Protein AF-A0A966VBT2-F1 (afdb_monomer)

pLDDT: mean 84.08, std 16.87, range [42.38, 97.81]

Nearest PDB structures (foldseek):
  4leh-assembly1_C  TM=5.176E-01  e=6.031E-04  [Clostridium] scindens ATCC 35704
  5u9o-assembly1_H  TM=5.242E-01  e=1.968E-03  Arabidopsis thaliana
  3wz3-assembly1_A  TM=5.311E-01  e=1.385E-02  Plasmid R64
  4gb5-assembly1_A  TM=5.010E-01  e=9.192E-02  Kribbella flavida DSM 17836
  4ytx-assembly4_L  TM=3.503E-01  e=4.047E+00  Saccharomyces cerevisiae S288C

Solvent-accessible surface area (backbone atoms only — not comparable to full-atom values): 9338 Å² total; per-residue (Å²): 121,54,66,66,52,40,53,52,51,41,50,55,47,50,75,62,38,84,53,63,76,56,49,57,64,50,42,75,36,29,31,70,64,44,23,51,52,63,72,67,47,52,64,67,57,44,32,59,71,32,45,44,45,40,70,47,80,74,47,77,46,80,76,44,78,46,76,79,46,102,47,31,33,37,41,29,31,38,40,33,30,29,48,25,41,29,84,90,55,68,40,56,80,81,70,18,36,42,35,40,34,42,36,29,33,37,29,33,53,56,99,90,43,54,26,38,33,42,80,79,45,77,48,78,49,79,45,69,61,76,54,87,88,67,70,75,77,76,74,85,82,80,84,77,76,81,88,85,75,82,88,76,85,86,89,86,84,89,133

Sequence (159 aa):
MTPEQVVESYLNVAFNMKDAGEREKLTALTTGKLRQAIDSAQEDVIKAAYIDRRYAIKSYSVIERRDRTPRETEITFRLVYNDLGSATVPVATDAAATVTTDNTVNVIREQGSWYIRDVVGSKTAIDFPLSAEGRIEAKPGVISEPDLDRVQDEGAQGQ

Secondary structure (DSSP, 8-state):
--HHHHHHHHHHHHHS--SGGGHHHHHTTB-HHHHHHHHHS-HHHHHHHHTSEEEEEEEEEEEEEEEEETTEEEEEEEEEEEEEEESSSB--TTTSEEEEEEEEEEEEEETTEEEEEEEEEEEEEEE----GGG-----S-------------------

Mean predicted aligned error: 11.23 Å

Radius of gyration: 26.6 Å; Cα contacts (8 Å, |Δi|>4): 260; chains: 1; bounding box: 46×45×101 Å

Foldseek 3Di:
DDQVVLVVQLVVLQQPPAALVSLVSNLVQADAPVNVCSVPDDRVRSCVRRPFWHKAWPDKDWPDWDDPDPFKIKTWMKTWIFGLDGPVRGRDRLQTKIKIKTWIWMWGADPNDIHTYDTDDMDMDIGGPDDPVNPPPPDPDDPPDPPPDDPDDDDDDDD

Structure (mmCIF, N/CA/C/O backbone):
data_AF-A0A966VBT2-F1
#
_entry.id   AF-A0A966VBT2-F1
#
loop_
_atom_site.group_PDB
_atom_site.id
_atom_site.type_symbol
_atom_site.label_atom_id
_atom_site.label_alt_id
_atom_site.label_comp_id
_atom_site.label_asym_id
_atom_site.label_entity_id
_atom_site.label_seq_id
_atom_site.pdbx_PDB_ins_code
_atom_site.Cartn_x
_atom_site.Cartn_y
_atom_site.Cartn_z
_atom_site.occupancy
_atom_site.B_iso_or_equiv
_atom_site.auth_seq_id
_atom_site.auth_comp_id
_atom_site.auth_asym_id
_atom_site.auth_atom_id
_atom_site.pdbx_PDB_model_num
ATOM 1 N N . MET A 1 1 ? 2.188 2.239 17.046 1.00 89.44 1 MET A N 1
ATOM 2 C CA . MET A 1 1 ? 2.084 2.852 15.708 1.00 89.44 1 MET A CA 1
ATOM 3 C C . MET A 1 1 ? 0.828 3.699 15.652 1.00 89.44 1 MET A C 1
ATOM 5 O O . MET A 1 1 ? -0.166 3.304 16.255 1.00 89.44 1 MET A O 1
ATOM 9 N N . THR A 1 2 ? 0.880 4.856 15.000 1.00 94.69 2 THR A N 1
ATOM 10 C CA . THR A 1 2 ? -0.313 5.628 14.620 1.00 94.69 2 THR A CA 1
ATOM 11 C C . THR A 1 2 ? -0.973 5.000 13.385 1.00 94.69 2 THR A C 1
ATOM 13 O O . THR A 1 2 ? -0.344 4.163 12.730 1.00 94.69 2 THR A O 1
ATOM 16 N N . PRO A 1 3 ? -2.217 5.380 13.043 1.00 94.62 3 PRO A N 1
ATOM 17 C CA . PRO A 1 3 ? -2.858 4.933 11.810 1.00 94.62 3 PRO A CA 1
ATOM 18 C C . PRO A 1 3 ? -1.994 5.161 10.555 1.00 94.62 3 PRO A C 1
ATOM 20 O O . PRO A 1 3 ? -1.842 4.262 9.733 1.00 94.62 3 PRO A O 1
ATOM 23 N N . GLU A 1 4 ? -1.359 6.328 10.442 1.00 95.00 4 GLU A N 1
ATOM 24 C CA . GLU A 1 4 ? -0.497 6.709 9.316 1.00 95.00 4 GLU A CA 1
ATOM 25 C C . GLU A 1 4 ? 0.764 5.846 9.249 1.00 95.00 4 GLU A C 1
ATOM 27 O O . GLU A 1 4 ? 1.144 5.396 8.171 1.00 95.00 4 GLU A O 1
ATOM 32 N N . GLN A 1 5 ? 1.379 5.563 10.402 1.00 95.31 5 GLN A N 1
ATOM 33 C CA . GLN A 1 5 ? 2.566 4.709 10.485 1.00 95.31 5 GLN A CA 1
ATOM 34 C C . GLN A 1 5 ? 2.275 3.268 10.054 1.00 95.31 5 GLN A C 1
ATOM 36 O O . GLN A 1 5 ? 3.156 2.609 9.506 1.00 95.31 5 GLN A O 1
ATOM 41 N N . VAL A 1 6 ? 1.059 2.765 10.292 1.00 96.19 6 VAL A N 1
ATOM 42 C CA . VAL A 1 6 ? 0.648 1.435 9.812 1.00 96.19 6 VAL A CA 1
ATOM 43 C C . VAL A 1 6 ? 0.538 1.422 8.290 1.00 96.19 6 VAL A C 1
ATOM 45 O O . VAL A 1 6 ? 1.031 0.489 7.661 1.00 96.19 6 VAL A O 1
ATOM 48 N N . VAL A 1 7 ? -0.046 2.467 7.696 1.00 95.44 7 VAL A N 1
ATOM 49 C CA . VAL A 1 7 ? -0.129 2.607 6.233 1.00 95.44 7 VAL A CA 1
ATOM 50 C C . VAL A 1 7 ? 1.259 2.714 5.615 1.00 95.44 7 VAL A C 1
ATOM 52 O O . VAL A 1 7 ? 1.575 1.969 4.694 1.00 95.44 7 VAL A O 1
ATOM 55 N N . GLU A 1 8 ? 2.118 3.574 6.156 1.00 94.62 8 GLU A N 1
ATOM 56 C CA . GLU A 1 8 ? 3.495 3.728 5.684 1.00 94.62 8 GLU A CA 1
ATOM 57 C C . GLU A 1 8 ? 4.286 2.418 5.798 1.00 94.62 8 GLU A C 1
ATOM 59 O O . GLU A 1 8 ? 4.945 2.007 4.844 1.00 94.62 8 GLU A O 1
ATOM 64 N N . SER A 1 9 ? 4.159 1.707 6.924 1.00 95.44 9 SER A N 1
ATOM 65 C CA . SER A 1 9 ? 4.803 0.402 7.119 1.00 95.44 9 SER A CA 1
ATOM 66 C C . SER A 1 9 ? 4.302 -0.632 6.112 1.00 95.44 9 SER A C 1
ATOM 68 O O . SER A 1 9 ? 5.102 -1.391 5.568 1.00 95.44 9 SER A O 1
ATOM 70 N N . TYR A 1 10 ? 2.995 -0.647 5.831 1.00 95.31 10 TYR A N 1
ATOM 71 C CA . TYR A 1 10 ? 2.401 -1.555 4.852 1.00 95.31 10 TYR A CA 1
ATOM 72 C C . TYR A 1 10 ? 2.939 -1.280 3.449 1.00 95.31 10 TYR A C 1
ATOM 74 O O . TYR A 1 10 ? 3.363 -2.211 2.771 1.00 95.31 10 TYR A O 1
ATOM 82 N N . LEU A 1 11 ? 2.982 -0.009 3.034 1.00 93.50 11 LEU A N 1
ATOM 83 C CA . LEU A 1 11 ? 3.534 0.382 1.736 1.00 93.5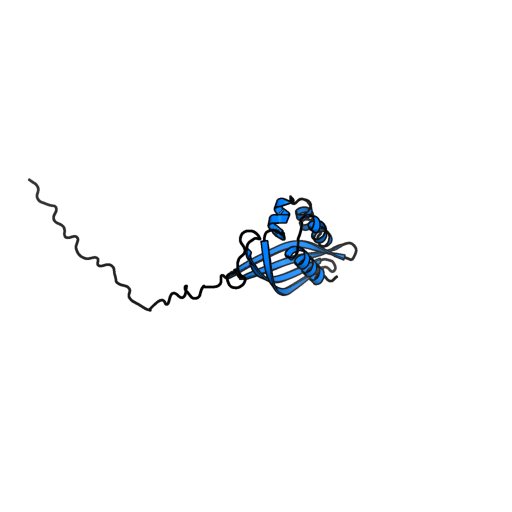0 11 LEU A CA 1
ATOM 84 C C . LEU A 1 11 ? 5.019 0.021 1.650 1.00 93.50 11 LEU A C 1
ATOM 86 O O . LEU A 1 11 ? 5.453 -0.553 0.657 1.00 93.50 11 LEU A O 1
ATOM 90 N N . ASN A 1 12 ? 5.791 0.283 2.705 1.00 92.56 12 ASN A N 1
ATOM 91 C CA . ASN A 1 12 ? 7.206 -0.059 2.727 1.00 92.56 12 ASN A CA 1
ATOM 92 C C . ASN A 1 12 ? 7.444 -1.565 2.554 1.00 92.56 12 ASN A C 1
ATOM 94 O O . ASN A 1 12 ? 8.362 -1.950 1.838 1.00 92.56 12 ASN A O 1
ATOM 98 N N . VAL A 1 13 ? 6.617 -2.420 3.163 1.00 93.62 13 VAL A N 1
ATOM 99 C CA . VAL A 1 13 ? 6.674 -3.863 2.896 1.00 93.62 13 VAL A CA 1
ATOM 100 C C . VAL A 1 13 ? 6.270 -4.137 1.450 1.00 93.62 13 VAL A C 1
ATOM 102 O O . VAL A 1 13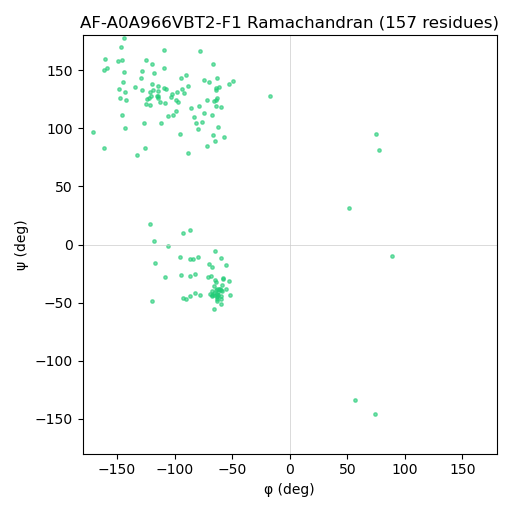 ? 7.066 -4.704 0.714 1.00 93.62 13 VAL A O 1
ATOM 105 N N . ALA A 1 14 ? 5.085 -3.689 1.028 1.00 92.12 14 ALA A N 1
ATOM 106 C CA . ALA A 1 14 ? 4.503 -3.984 -0.281 1.00 92.12 14 ALA A CA 1
ATOM 107 C C . ALA A 1 14 ? 5.415 -3.612 -1.463 1.00 92.12 14 ALA A C 1
ATOM 109 O O . ALA A 1 14 ? 5.473 -4.353 -2.437 1.00 92.12 14 ALA A O 1
ATOM 110 N N . PHE A 1 15 ? 6.145 -2.497 -1.377 1.00 90.06 15 PHE A N 1
ATOM 111 C CA . PHE A 1 15 ? 7.050 -2.043 -2.441 1.00 90.06 15 PHE A CA 1
ATOM 112 C C . PHE A 1 15 ? 8.436 -2.687 -2.416 1.00 90.06 15 PHE A C 1
ATOM 114 O O . PHE A 1 15 ? 9.188 -2.532 -3.376 1.00 90.06 15 PHE A O 1
ATOM 121 N N . ASN A 1 16 ? 8.793 -3.375 -1.333 1.00 90.06 16 ASN A N 1
ATOM 122 C CA . ASN A 1 16 ? 10.119 -3.963 -1.156 1.00 90.06 16 ASN A CA 1
ATOM 123 C C . ASN A 1 16 ? 10.064 -5.481 -0.943 1.00 90.06 16 ASN A C 1
ATOM 125 O O . ASN A 1 16 ? 11.046 -6.052 -0.460 1.00 90.06 16 ASN A O 1
ATOM 129 N N . MET A 1 17 ? 8.943 -6.127 -1.290 1.00 92.69 17 MET A N 1
ATOM 130 C CA . MET A 1 17 ? 8.817 -7.578 -1.186 1.00 92.69 17 MET A CA 1
ATOM 131 C C . MET A 1 17 ? 9.797 -8.281 -2.127 1.00 92.69 17 MET A C 1
ATOM 133 O O . MET A 1 17 ? 9.914 -7.937 -3.303 1.00 92.69 17 MET A O 1
ATOM 137 N N . LYS A 1 18 ? 10.498 -9.287 -1.606 1.00 90.19 18 LYS A N 1
ATOM 138 C CA . LYS A 1 18 ? 11.486 -10.084 -2.355 1.00 90.19 18 LYS A CA 1
ATOM 139 C C . LYS A 1 18 ? 11.005 -11.492 -2.660 1.00 90.19 18 LYS A C 1
ATOM 141 O O . LYS A 1 18 ? 11.429 -12.086 -3.649 1.00 90.19 18 LYS A O 1
ATOM 146 N N . ASP A 1 19 ? 10.139 -12.023 -1.809 1.00 91.94 19 ASP A N 1
ATOM 147 C CA . ASP A 1 19 ? 9.579 -13.359 -1.930 1.00 91.94 19 ASP A CA 1
ATOM 148 C C . ASP A 1 19 ? 8.134 -13.386 -1.421 1.00 91.94 19 ASP A C 1
ATOM 150 O O . ASP A 1 19 ? 7.690 -12.514 -0.670 1.00 91.94 19 ASP A O 1
ATOM 154 N N . ALA A 1 20 ? 7.372 -14.386 -1.863 1.00 91.19 20 ALA A N 1
ATOM 155 C CA . ALA A 1 20 ? 5.962 -14.498 -1.510 1.00 91.19 20 ALA A CA 1
ATOM 156 C C . ALA A 1 20 ? 5.739 -14.869 -0.030 1.00 91.19 20 ALA 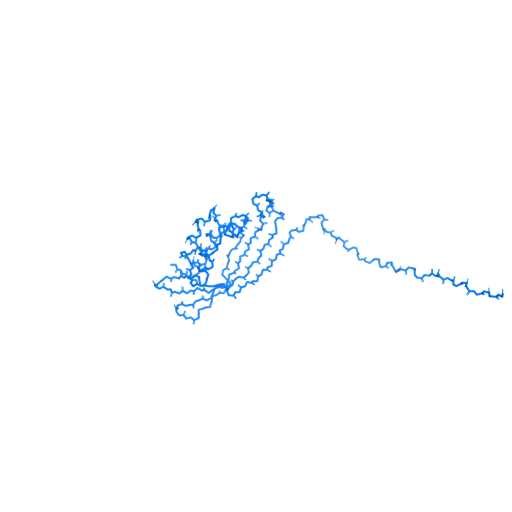A C 1
ATOM 158 O O . ALA A 1 20 ? 4.641 -14.664 0.485 1.00 91.19 20 ALA A O 1
ATOM 159 N N . GLY A 1 21 ? 6.763 -15.372 0.670 1.00 91.50 21 GLY A N 1
ATOM 160 C CA . GLY A 1 21 ? 6.719 -15.639 2.109 1.00 91.50 21 GLY A CA 1
ATOM 161 C C . GLY A 1 21 ? 6.637 -14.356 2.936 1.00 91.50 21 GLY A C 1
ATOM 162 O O . GLY A 1 21 ? 6.001 -14.335 3.989 1.00 91.50 21 GLY A O 1
ATOM 163 N N . GLU A 1 22 ? 7.149 -13.236 2.419 1.00 93.56 22 GLU A N 1
ATOM 164 C CA . GLU A 1 22 ? 7.001 -11.922 3.054 1.00 93.56 22 GLU A CA 1
ATOM 165 C C . GLU A 1 22 ? 5.546 -11.425 3.117 1.00 93.56 22 GLU A C 1
ATOM 167 O O . GLU A 1 22 ? 5.281 -10.434 3.801 1.00 93.56 22 GLU A O 1
ATOM 172 N N . ARG A 1 23 ? 4.581 -12.137 2.509 1.00 94.00 23 ARG A N 1
ATOM 173 C CA . ARG A 1 23 ? 3.141 -11.873 2.682 1.00 94.00 23 ARG A CA 1
ATOM 174 C C . ARG A 1 23 ? 2.728 -11.838 4.152 1.00 94.00 23 ARG A C 1
ATOM 176 O O . ARG A 1 23 ? 1.850 -11.062 4.519 1.00 94.00 23 ARG A O 1
ATOM 183 N N . GLU A 1 24 ? 3.395 -12.607 5.016 1.00 94.31 24 GLU A N 1
ATOM 184 C CA . GLU A 1 24 ? 3.121 -12.597 6.456 1.00 94.31 24 GLU A CA 1
ATOM 185 C C . GLU A 1 24 ? 3.317 -11.199 7.061 1.00 94.31 24 GLU A C 1
ATOM 187 O O . GLU A 1 24 ? 2.527 -10.767 7.903 1.00 94.31 24 GLU A O 1
ATOM 192 N N . LYS A 1 25 ? 4.292 -10.429 6.560 1.00 95.62 25 LYS A N 1
ATOM 193 C CA . LYS A 1 25 ? 4.540 -9.045 6.990 1.00 95.62 25 LYS A CA 1
ATOM 194 C C . LYS A 1 25 ? 3.381 -8.117 6.613 1.00 95.62 25 LYS A C 1
ATOM 196 O O . LYS A 1 25 ? 3.037 -7.235 7.395 1.00 95.62 25 LYS A O 1
ATOM 201 N N . LEU A 1 26 ? 2.744 -8.334 5.457 1.00 94.62 26 LEU A N 1
ATOM 202 C CA . LEU A 1 26 ? 1.529 -7.609 5.063 1.00 94.62 26 LEU A CA 1
ATOM 203 C C . LEU A 1 26 ? 0.336 -8.010 5.942 1.00 94.62 26 LEU A C 1
ATOM 205 O O . LEU A 1 26 ? -0.420 -7.153 6.402 1.00 94.62 26 LEU A O 1
ATOM 209 N N . THR A 1 27 ? 0.180 -9.305 6.228 1.00 95.31 27 THR A N 1
ATOM 210 C CA . THR A 1 27 ? -0.916 -9.808 7.077 1.00 95.31 27 THR A CA 1
ATOM 211 C C . THR A 1 27 ? -0.814 -9.313 8.520 1.00 95.31 27 THR A C 1
ATOM 213 O O . THR A 1 27 ? -1.834 -9.060 9.153 1.00 95.31 27 THR A O 1
ATOM 216 N N . ALA A 1 28 ? 0.401 -9.071 9.022 1.00 96.12 28 ALA A N 1
ATOM 217 C CA . ALA A 1 28 ? 0.638 -8.490 10.343 1.00 96.12 28 ALA A CA 1
ATOM 218 C C . ALA A 1 28 ? 0.177 -7.023 10.465 1.00 96.12 28 ALA A C 1
ATOM 220 O O . ALA A 1 28 ? -0.016 -6.529 11.575 1.00 96.12 28 ALA A O 1
ATOM 221 N N . LEU A 1 29 ? -0.004 -6.326 9.339 1.00 96.94 29 LEU A N 1
ATOM 222 C CA . LEU A 1 29 ? -0.434 -4.924 9.270 1.00 96.94 29 LEU A CA 1
ATOM 223 C C . LEU A 1 29 ? -1.892 -4.772 8.814 1.00 96.94 29 LEU A C 1
ATOM 225 O O . LEU A 1 29 ? -2.407 -3.654 8.731 1.00 96.94 29 LEU A O 1
ATOM 229 N N . THR A 1 30 ? -2.571 -5.881 8.522 1.00 96.81 30 THR A N 1
ATOM 230 C CA . THR A 1 30 ? -3.924 -5.897 7.961 1.00 96.81 30 THR A CA 1
ATOM 231 C C . THR A 1 30 ? -4.879 -6.725 8.816 1.00 96.81 30 THR A C 1
ATOM 233 O O . THR A 1 30 ? -4.486 -7.569 9.617 1.00 96.81 30 THR A O 1
ATOM 236 N N . THR A 1 31 ? -6.174 -6.468 8.662 1.00 97.00 31 THR A N 1
ATOM 237 C CA . THR A 1 31 ? -7.247 -7.227 9.315 1.00 97.00 31 THR A CA 1
ATOM 238 C C . THR A 1 31 ? -8.453 -7.353 8.380 1.00 97.00 31 THR A C 1
ATOM 240 O O . THR A 1 31 ? -8.443 -6.845 7.256 1.00 97.00 31 THR A O 1
ATOM 243 N N . GLY A 1 32 ? -9.495 -8.059 8.821 1.00 92.94 32 GLY A N 1
ATOM 244 C CA . GLY A 1 32 ? -10.757 -8.192 8.095 1.00 92.94 32 GLY A CA 1
ATOM 245 C C . GLY A 1 32 ? -10.598 -8.755 6.678 1.00 92.94 32 GLY A C 1
ATOM 246 O O . GLY A 1 32 ? -9.905 -9.750 6.462 1.00 92.94 32 GLY A O 1
ATOM 247 N N . LYS A 1 33 ? -11.273 -8.119 5.712 1.00 90.12 33 LYS A N 1
ATOM 248 C CA . LYS A 1 33 ? -11.321 -8.573 4.314 1.00 90.12 33 LYS A CA 1
ATOM 249 C C . LYS A 1 33 ? -9.973 -8.461 3.614 1.00 90.12 33 LYS A C 1
ATOM 251 O O . LYS A 1 33 ? -9.613 -9.373 2.878 1.00 90.12 33 LYS A O 1
ATOM 256 N N . LEU A 1 34 ? -9.221 -7.385 3.861 1.00 92.94 34 LEU A N 1
ATOM 257 C CA . LEU A 1 34 ? -7.916 -7.196 3.232 1.00 92.94 34 LEU A CA 1
ATOM 258 C C . LEU A 1 34 ? -6.940 -8.300 3.645 1.00 92.94 34 LEU A C 1
ATOM 260 O O . LEU A 1 34 ? -6.296 -8.900 2.789 1.00 92.94 34 LEU A O 1
ATOM 264 N N . ARG A 1 35 ? -6.892 -8.632 4.940 1.00 95.00 35 ARG A N 1
ATOM 265 C CA . ARG A 1 35 ? -6.074 -9.750 5.420 1.00 95.00 35 ARG A CA 1
ATOM 266 C C . ARG A 1 35 ? -6.485 -11.071 4.774 1.00 95.00 35 ARG A C 1
ATOM 268 O O . ARG A 1 35 ? -5.627 -11.789 4.278 1.00 95.00 35 ARG A O 1
ATOM 275 N N . GLN A 1 36 ? -7.786 -11.368 4.735 1.00 93.88 36 GLN A N 1
ATOM 276 C CA . GLN A 1 36 ? -8.296 -12.587 4.097 1.00 93.88 36 GLN A CA 1
ATOM 277 C C . GLN A 1 36 ? -7.922 -12.663 2.612 1.00 93.88 36 GLN A C 1
ATOM 279 O O . GLN A 1 36 ? -7.550 -13.733 2.134 1.00 93.88 36 GLN A O 1
ATOM 284 N N . ALA A 1 37 ? -7.987 -11.545 1.887 1.00 91.69 37 ALA A N 1
ATOM 285 C CA . ALA A 1 37 ? -7.588 -11.481 0.486 1.00 91.69 37 ALA A CA 1
ATOM 286 C C . ALA A 1 37 ? -6.092 -11.785 0.305 1.00 91.69 37 ALA A C 1
ATOM 288 O O . ALA A 1 37 ? -5.738 -12.559 -0.577 1.00 91.69 37 ALA A O 1
ATOM 289 N N . ILE A 1 38 ? -5.225 -11.246 1.169 1.00 92.69 38 ILE A N 1
ATOM 290 C CA . ILE A 1 38 ? -3.778 -11.515 1.127 1.00 92.69 38 ILE A CA 1
ATOM 291 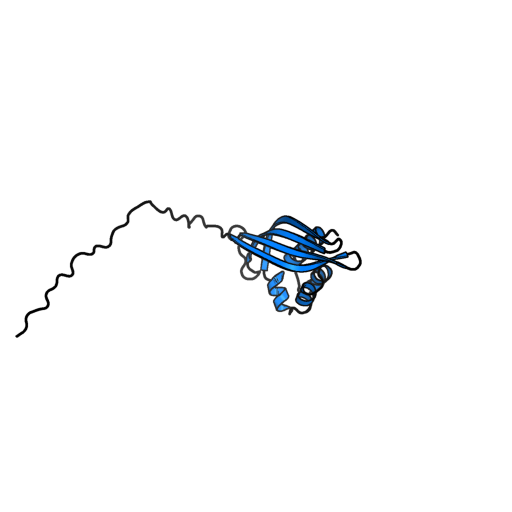C C . ILE A 1 38 ? -3.476 -12.975 1.500 1.00 92.69 38 ILE A C 1
ATOM 293 O O . ILE A 1 38 ? -2.694 -13.636 0.820 1.00 92.69 38 ILE A O 1
ATOM 297 N N . ASP A 1 39 ? -4.111 -13.497 2.553 1.00 93.56 39 ASP A N 1
ATOM 298 C CA . ASP A 1 39 ? -3.901 -14.869 3.034 1.00 93.56 39 ASP A CA 1
ATOM 299 C C . ASP A 1 39 ? -4.340 -15.922 2.001 1.00 93.56 39 ASP A C 1
ATOM 301 O O . ASP A 1 39 ? -3.672 -16.949 1.830 1.00 93.56 39 ASP A O 1
ATOM 305 N N . SER A 1 40 ? -5.456 -15.662 1.309 1.00 93.00 40 SER A N 1
ATOM 306 C CA . SER A 1 40 ? -6.045 -16.564 0.308 1.00 93.00 40 SER A CA 1
ATOM 307 C C . SER A 1 40 ? -5.479 -16.403 -1.102 1.00 93.00 40 SER A C 1
ATOM 309 O O . SER A 1 40 ? -5.722 -17.267 -1.947 1.00 93.00 40 SER A O 1
ATOM 311 N N . ALA A 1 41 ? -4.725 -15.334 -1.369 1.00 93.12 41 ALA A N 1
ATOM 312 C CA . ALA A 1 41 ? -4.085 -15.133 -2.659 1.00 93.12 41 ALA A CA 1
ATOM 313 C C . ALA A 1 41 ? -3.087 -16.262 -2.950 1.00 93.12 41 ALA A C 1
ATOM 315 O O . ALA A 1 41 ? -2.286 -16.658 -2.096 1.00 93.12 41 ALA A O 1
ATOM 316 N N . GLN A 1 42 ? -3.137 -16.766 -4.182 1.00 94.38 42 GLN A N 1
ATOM 317 C CA . GLN A 1 42 ? -2.161 -17.727 -4.675 1.00 94.38 42 GLN A CA 1
ATOM 318 C C . GLN A 1 42 ? -0.777 -17.069 -4.798 1.00 94.38 42 GLN A C 1
ATOM 320 O O . GLN A 1 42 ? -0.647 -15.848 -4.918 1.00 94.38 42 GLN A O 1
ATOM 325 N N . GLU A 1 43 ? 0.276 -17.881 -4.731 1.00 93.25 43 GLU A N 1
ATOM 326 C CA . GLU A 1 43 ? 1.657 -17.390 -4.702 1.00 93.25 43 GLU A CA 1
ATOM 327 C C . GLU A 1 43 ? 2.030 -16.594 -5.963 1.00 93.25 43 GLU A C 1
ATOM 329 O O . GLU A 1 43 ? 2.725 -15.584 -5.881 1.00 93.25 43 GLU A O 1
ATOM 334 N N . ASP A 1 44 ? 1.546 -17.025 -7.126 1.00 92.19 44 ASP A N 1
ATOM 335 C CA . ASP A 1 44 ? 1.709 -16.347 -8.413 1.00 92.19 44 ASP A CA 1
ATOM 336 C C . ASP A 1 44 ? 1.029 -14.971 -8.431 1.00 92.19 44 ASP A C 1
ATOM 338 O O . ASP A 1 44 ? 1.608 -14.011 -8.937 1.00 92.19 44 ASP A O 1
ATOM 342 N N . VAL A 1 45 ? -0.141 -14.838 -7.801 1.00 91.25 45 VAL A N 1
ATOM 343 C CA . VAL A 1 45 ? -0.830 -13.548 -7.643 1.00 91.25 45 VAL A CA 1
ATOM 344 C C . VAL A 1 45 ? -0.018 -12.600 -6.756 1.00 91.25 45 VAL A C 1
ATOM 346 O O . VAL A 1 45 ? 0.143 -11.429 -7.098 1.00 91.25 45 VAL A O 1
ATOM 349 N N . ILE A 1 46 ? 0.540 -13.095 -5.644 1.00 91.69 46 ILE A N 1
ATOM 350 C CA . ILE A 1 46 ? 1.411 -12.297 -4.762 1.00 91.69 46 ILE A CA 1
ATOM 351 C C . ILE A 1 46 ? 2.678 -11.854 -5.500 1.00 91.69 46 ILE A C 1
ATOM 353 O O . ILE A 1 46 ? 3.059 -10.685 -5.413 1.00 91.69 46 ILE A O 1
ATOM 357 N N . LYS A 1 47 ? 3.309 -12.756 -6.260 1.00 91.31 47 LYS A N 1
ATOM 358 C CA . LYS A 1 47 ? 4.487 -12.432 -7.075 1.00 91.31 47 LYS A CA 1
ATOM 359 C C . LYS A 1 47 ? 4.178 -11.352 -8.101 1.00 91.31 47 LYS A C 1
ATOM 361 O O . LYS A 1 47 ? 4.853 -10.324 -8.109 1.00 91.31 47 LYS A O 1
ATOM 366 N N . ALA A 1 48 ? 3.112 -11.529 -8.874 1.00 88.44 48 ALA A N 1
ATOM 367 C CA . ALA A 1 48 ? 2.711 -10.573 -9.896 1.00 88.44 48 ALA A CA 1
ATOM 368 C C . ALA A 1 48 ? 2.398 -9.182 -9.313 1.00 88.44 48 ALA A C 1
ATOM 370 O O . ALA A 1 48 ? 2.724 -8.165 -9.928 1.00 88.44 48 ALA A O 1
ATOM 371 N N . ALA A 1 49 ? 1.777 -9.129 -8.129 1.00 86.25 49 ALA A N 1
ATOM 372 C CA . ALA A 1 49 ? 1.366 -7.879 -7.495 1.00 86.25 49 ALA A CA 1
ATOM 373 C C . ALA A 1 49 ? 2.521 -7.120 -6.816 1.00 86.25 49 ALA A C 1
ATOM 375 O O . ALA A 1 49 ? 2.599 -5.896 -6.951 1.00 86.25 49 ALA A O 1
ATOM 376 N N . TYR A 1 50 ? 3.400 -7.822 -6.093 1.00 88.62 50 TYR A N 1
ATOM 377 C CA . TYR A 1 50 ? 4.353 -7.194 -5.166 1.00 88.62 50 TYR A CA 1
ATOM 378 C C . TYR A 1 50 ? 5.833 -7.391 -5.522 1.00 88.62 50 TYR A C 1
ATOM 380 O O . TYR A 1 50 ? 6.671 -6.680 -4.977 1.00 88.62 50 TYR A O 1
ATOM 388 N N . ILE A 1 51 ? 6.174 -8.343 -6.399 1.00 88.69 51 ILE A N 1
ATOM 389 C CA . ILE A 1 51 ? 7.571 -8.764 -6.623 1.00 88.69 51 ILE A CA 1
ATOM 390 C C . ILE A 1 51 ? 8.000 -8.544 -8.074 1.00 88.69 51 ILE A C 1
ATOM 392 O O . ILE A 1 51 ? 9.065 -7.988 -8.340 1.00 88.69 51 ILE A O 1
ATOM 396 N N . ASP A 1 52 ? 7.178 -8.981 -9.028 1.00 88.69 52 ASP A N 1
ATOM 397 C CA . ASP A 1 52 ? 7.553 -8.993 -10.444 1.00 88.69 52 ASP A CA 1
ATOM 398 C C . ASP A 1 52 ? 7.626 -7.584 -11.032 1.00 88.69 52 ASP A C 1
ATOM 400 O O . ASP A 1 52 ? 8.392 -7.336 -11.967 1.00 88.69 52 ASP A O 1
ATOM 404 N N . ARG A 1 53 ? 6.848 -6.659 -10.466 1.00 86.00 53 ARG A N 1
ATOM 405 C CA . ARG A 1 53 ? 6.825 -5.240 -10.813 1.00 86.00 53 ARG A CA 1
ATOM 406 C C . ARG A 1 53 ? 7.858 -4.469 -10.001 1.00 86.00 53 ARG A C 1
ATOM 408 O O . ARG A 1 53 ? 7.962 -4.635 -8.789 1.00 86.00 53 ARG A O 1
ATOM 415 N N . ARG A 1 54 ? 8.586 -3.573 -10.664 1.00 87.12 54 ARG A N 1
ATOM 416 C CA . ARG A 1 54 ? 9.572 -2.700 -10.024 1.00 87.12 54 ARG A CA 1
ATOM 417 C C . ARG A 1 54 ? 9.078 -1.268 -10.011 1.00 87.12 54 ARG A C 1
ATOM 419 O O . ARG A 1 54 ? 8.641 -0.739 -11.028 1.00 87.12 54 ARG A O 1
ATOM 426 N N . TYR A 1 55 ? 9.227 -0.622 -8.864 1.00 90.31 55 TYR A N 1
ATOM 427 C CA . TYR A 1 55 ? 8.779 0.745 -8.658 1.00 90.31 55 TYR A CA 1
ATOM 428 C C . TYR A 1 55 ? 9.908 1.583 -8.065 1.00 90.31 55 TYR A C 1
ATOM 430 O O . TYR A 1 55 ? 10.664 1.108 -7.219 1.00 90.31 55 TYR A O 1
ATOM 438 N N . ALA A 1 56 ? 9.999 2.847 -8.471 1.00 89.62 56 ALA A N 1
ATOM 439 C CA . ALA A 1 56 ? 10.814 3.839 -7.773 1.00 89.62 56 ALA A CA 1
ATOM 440 C C . ALA A 1 56 ? 9.899 4.874 -7.121 1.00 89.62 56 ALA A C 1
ATOM 442 O O . ALA A 1 56 ? 9.346 5.735 -7.807 1.00 89.62 56 ALA A O 1
ATOM 443 N N . ILE A 1 57 ? 9.739 4.786 -5.797 1.00 90.69 57 ILE A N 1
ATOM 444 C CA . ILE A 1 57 ? 8.925 5.735 -5.031 1.00 90.69 57 ILE A CA 1
ATOM 445 C C . ILE A 1 57 ? 9.560 7.126 -5.126 1.00 90.69 57 ILE A C 1
ATOM 447 O O . ILE A 1 57 ? 10.727 7.317 -4.787 1.00 90.69 57 ILE A O 1
ATOM 451 N N . LYS A 1 58 ? 8.777 8.102 -5.588 1.00 92.00 58 LYS A N 1
ATOM 452 C CA . LYS A 1 58 ? 9.155 9.519 -5.638 1.00 92.00 58 LYS A CA 1
ATOM 453 C C . LYS A 1 58 ? 8.705 10.243 -4.380 1.00 92.00 58 LYS A C 1
ATOM 455 O O . LYS A 1 58 ? 9.478 11.002 -3.802 1.00 92.00 58 LYS A O 1
ATOM 460 N N . SER A 1 59 ? 7.461 10.023 -3.967 1.00 93.44 59 SER A N 1
ATOM 461 C CA . SER A 1 59 ? 6.915 10.641 -2.764 1.00 93.44 59 SER A CA 1
ATOM 462 C C . SER A 1 59 ? 5.720 9.876 -2.209 1.00 93.44 59 SER A C 1
ATOM 464 O O . SER A 1 59 ? 4.963 9.231 -2.935 1.00 93.44 59 SER A O 1
ATOM 466 N N . TYR A 1 60 ? 5.557 9.995 -0.896 1.00 93.25 60 TYR A N 1
ATOM 467 C CA . TYR A 1 60 ? 4.383 9.585 -0.142 1.00 93.25 60 TYR A CA 1
ATOM 468 C C . TYR A 1 60 ? 3.931 10.773 0.705 1.00 93.25 60 TYR A C 1
ATOM 470 O O . TYR A 1 60 ? 4.754 11.418 1.358 1.00 93.25 60 TYR A O 1
ATOM 478 N N . SER A 1 61 ? 2.635 11.073 0.699 1.00 94.56 61 SER A N 1
ATOM 479 C CA . SER A 1 61 ? 2.071 12.104 1.568 1.00 94.56 61 SER A CA 1
ATOM 480 C C . SER A 1 61 ? 0.642 11.778 1.973 1.00 94.56 61 SER A C 1
ATOM 482 O O . SER A 1 61 ? -0.194 11.474 1.123 1.00 94.56 61 SER A O 1
ATOM 484 N N . VAL A 1 62 ? 0.324 11.926 3.255 1.00 95.44 62 VAL A N 1
ATOM 485 C CA . VAL A 1 62 ? -1.064 11.875 3.730 1.00 95.44 62 VAL A CA 1
ATOM 486 C C . VAL A 1 62 ? -1.780 13.154 3.290 1.00 95.44 62 VAL A C 1
ATOM 488 O O . VAL A 1 62 ? -1.313 14.253 3.574 1.00 95.44 62 VAL A O 1
ATOM 491 N N . ILE A 1 63 ? -2.893 13.003 2.571 1.00 95.38 63 ILE A N 1
ATOM 492 C CA . ILE A 1 63 ? -3.723 14.106 2.065 1.00 95.38 63 ILE A CA 1
ATOM 493 C C . ILE A 1 63 ? -4.802 14.461 3.087 1.00 95.38 63 ILE A C 1
ATOM 495 O O . ILE A 1 63 ? -5.031 15.630 3.380 1.00 95.38 63 ILE A O 1
ATOM 499 N N . GLU A 1 64 ? -5.482 13.444 3.616 1.00 94.81 64 GLU A N 1
ATOM 500 C CA . GLU A 1 64 ? -6.608 13.619 4.527 1.00 94.81 64 GLU A CA 1
ATOM 501 C C . GLU A 1 64 ? -6.605 12.509 5.574 1.00 94.81 64 GLU A C 1
ATOM 503 O O . GLU A 1 64 ? -6.379 11.336 5.267 1.00 94.81 64 GLU A O 1
ATOM 508 N N . ARG A 1 65 ? -6.913 12.891 6.811 1.00 95.38 65 ARG A N 1
ATOM 509 C CA . ARG A 1 65 ? -7.245 11.976 7.896 1.00 95.38 65 ARG A CA 1
ATOM 510 C C . ARG A 1 65 ? -8.647 12.308 8.383 1.00 95.38 65 ARG A C 1
ATOM 512 O O . ARG A 1 65 ? -8.918 13.450 8.751 1.00 95.38 65 ARG A O 1
ATOM 519 N N . ARG A 1 66 ? -9.513 11.302 8.444 1.00 95.94 66 ARG A N 1
ATOM 520 C CA . ARG A 1 66 ? -10.869 11.430 8.975 1.00 95.94 66 ARG A CA 1
ATOM 521 C C . ARG A 1 66 ? -11.109 10.389 10.056 1.00 95.94 66 ARG A C 1
ATOM 523 O O . ARG A 1 66 ? -11.324 9.215 9.770 1.00 95.94 66 ARG A O 1
ATOM 530 N N . ASP A 1 67 ? -11.102 10.828 11.306 1.00 95.81 67 ASP A N 1
ATOM 531 C CA . ASP A 1 67 ? -11.453 9.972 12.436 1.00 95.81 67 ASP A CA 1
ATOM 532 C C . ASP A 1 67 ? -12.976 9.760 12.458 1.00 95.81 67 ASP A C 1
ATOM 534 O O . ASP A 1 67 ? -13.748 10.696 12.664 1.00 95.81 67 ASP A O 1
ATOM 538 N N . ARG A 1 68 ? -13.423 8.524 12.208 1.00 92.75 68 ARG A N 1
ATOM 539 C CA . ARG A 1 68 ? -14.844 8.140 12.268 1.00 92.75 68 ARG A CA 1
ATOM 540 C C . ARG A 1 68 ? -15.256 7.841 13.702 1.00 92.75 68 ARG A C 1
ATOM 542 O O . ARG A 1 68 ? -16.333 8.231 14.140 1.00 92.75 68 ARG A O 1
ATOM 549 N N . THR A 1 69 ? -14.388 7.141 14.427 1.00 94.62 69 THR A N 1
ATOM 550 C CA . THR A 1 69 ? -14.547 6.810 15.846 1.00 94.62 69 THR A CA 1
ATOM 551 C C . THR A 1 69 ? -13.169 6.776 16.521 1.00 94.62 69 THR A C 1
ATOM 553 O O . THR A 1 69 ? -12.154 6.721 15.828 1.00 94.62 69 THR A O 1
ATOM 556 N N . PRO A 1 70 ? -13.075 6.691 17.862 1.00 93.75 70 PRO A N 1
ATOM 557 C CA . PRO A 1 70 ? -11.789 6.488 18.542 1.00 93.75 70 PRO A CA 1
ATOM 558 C C . PRO A 1 70 ? -11.042 5.198 18.151 1.00 93.75 70 PRO A C 1
ATOM 560 O O . PRO A 1 70 ? -9.892 5.006 18.549 1.00 93.75 70 PRO A O 1
ATOM 563 N N . ARG A 1 71 ? -11.705 4.281 17.433 1.00 95.44 71 ARG A N 1
ATOM 564 C CA . ARG A 1 71 ? -11.153 3.001 16.974 1.00 95.44 71 ARG A CA 1
ATOM 565 C C . ARG A 1 71 ? -11.122 2.873 15.452 1.00 95.44 71 ARG A C 1
ATOM 567 O O . ARG A 1 71 ? -10.759 1.809 14.973 1.00 95.44 71 ARG A O 1
ATOM 574 N N . GLU A 1 72 ? -11.521 3.893 14.700 1.00 96.19 72 GLU A N 1
ATOM 575 C CA . GLU A 1 72 ? -11.629 3.808 13.244 1.00 96.19 72 GLU A CA 1
ATOM 576 C C . GLU A 1 72 ? -11.315 5.154 12.598 1.00 96.19 72 GLU A C 1
ATOM 578 O O . GLU A 1 72 ? -11.951 6.167 12.902 1.00 96.19 72 GLU A O 1
ATOM 583 N N . THR A 1 73 ? -10.366 5.131 11.669 1.00 96.62 73 THR A N 1
ATOM 584 C CA . THR A 1 73 ? -9.864 6.296 10.948 1.00 96.62 73 THR A CA 1
ATOM 585 C C . THR A 1 73 ? -9.770 5.963 9.463 1.00 96.62 73 THR A C 1
ATOM 587 O O . THR A 1 73 ? -9.273 4.907 9.080 1.00 96.62 73 THR A O 1
ATOM 590 N N . GLU A 1 74 ? -10.224 6.872 8.611 1.00 96.56 74 GLU A N 1
ATOM 591 C CA . GLU A 1 74 ? -9.948 6.838 7.177 1.00 96.56 74 GLU A CA 1
ATOM 592 C C . GLU A 1 74 ? -8.713 7.687 6.879 1.00 96.56 74 GLU A C 1
ATOM 594 O O . GLU A 1 74 ? -8.595 8.817 7.363 1.00 96.56 74 GLU A O 1
ATOM 599 N N . ILE A 1 75 ? -7.799 7.143 6.080 1.00 96.31 75 ILE A N 1
ATOM 600 C CA . ILE A 1 75 ? -6.590 7.832 5.632 1.00 96.31 75 ILE A CA 1
ATOM 601 C C . ILE A 1 75 ? -6.608 7.873 4.118 1.00 96.31 75 ILE A C 1
ATOM 603 O O . ILE A 1 75 ? -6.579 6.828 3.471 1.00 96.31 75 ILE A O 1
ATOM 607 N N . THR A 1 76 ? -6.604 9.078 3.565 1.00 95.94 76 THR A N 1
ATOM 608 C CA . THR A 1 76 ? -6.345 9.307 2.149 1.00 95.94 76 THR A CA 1
ATOM 609 C C . THR A 1 76 ? -4.895 9.728 1.988 1.00 95.94 76 THR A C 1
ATOM 611 O O . THR A 1 76 ? -4.465 10.711 2.593 1.00 95.94 76 THR A O 1
ATOM 614 N N . PHE A 1 77 ? -4.134 9.013 1.169 1.00 95.69 77 PHE A N 1
ATOM 615 C CA . PHE A 1 77 ? -2.735 9.320 0.887 1.00 95.69 77 PHE A CA 1
ATOM 616 C C . PHE A 1 77 ? -2.472 9.379 -0.614 1.00 95.69 77 PHE A C 1
ATOM 618 O O . PHE A 1 77 ? -3.101 8.669 -1.397 1.00 95.69 77 PHE A O 1
ATOM 625 N N . ARG A 1 78 ? -1.507 10.218 -0.990 1.00 96.25 78 ARG A N 1
ATOM 626 C CA . ARG A 1 78 ? -0.934 10.296 -2.327 1.00 96.25 78 ARG A CA 1
ATOM 627 C C . ARG A 1 78 ? 0.361 9.510 -2.356 1.00 96.25 78 ARG A C 1
ATOM 629 O O . ARG A 1 78 ? 1.233 9.721 -1.512 1.00 96.25 78 ARG A O 1
ATOM 636 N N . LEU A 1 79 ? 0.500 8.661 -3.358 1.00 94.69 79 LEU A N 1
ATOM 637 C CA . LEU A 1 79 ? 1.740 7.987 -3.692 1.00 94.69 79 LEU A CA 1
ATOM 638 C C . LEU A 1 79 ? 2.115 8.332 -5.132 1.00 94.69 79 LEU A C 1
ATOM 640 O O . LEU A 1 79 ? 1.315 8.124 -6.045 1.00 94.69 79 LEU A O 1
ATOM 644 N N . VAL A 1 80 ? 3.335 8.829 -5.318 1.00 94.44 80 VAL A N 1
ATOM 645 C CA . VAL A 1 80 ? 3.931 9.079 -6.631 1.00 94.44 80 VAL A CA 1
ATOM 646 C C . VAL A 1 80 ? 5.112 8.137 -6.809 1.00 94.44 80 VAL A C 1
ATOM 648 O O . VAL A 1 80 ? 5.997 8.086 -5.951 1.00 94.44 80 VAL A O 1
ATOM 651 N N . TYR A 1 81 ? 5.146 7.399 -7.912 1.00 92.88 81 TYR A N 1
ATOM 652 C CA . TYR A 1 81 ? 6.234 6.479 -8.233 1.00 92.88 81 TYR A CA 1
ATOM 653 C C . TYR A 1 81 ? 6.444 6.361 -9.741 1.00 92.88 81 TYR A C 1
ATOM 655 O O . TYR A 1 81 ? 5.533 6.612 -10.522 1.00 92.88 81 TYR A O 1
ATOM 663 N N . ASN A 1 82 ? 7.642 5.947 -10.146 1.00 92.81 82 ASN A N 1
ATOM 664 C CA . ASN A 1 82 ? 7.905 5.554 -11.528 1.00 92.81 82 ASN A CA 1
ATOM 665 C C . ASN A 1 82 ? 7.676 4.043 -11.672 1.00 92.81 82 ASN A C 1
ATOM 667 O O . ASN A 1 82 ? 8.213 3.274 -10.868 1.00 92.81 82 ASN A O 1
ATOM 671 N N . ASP A 1 83 ? 6.901 3.626 -12.674 1.00 91.06 83 ASP A N 1
ATOM 672 C CA . ASP A 1 83 ? 6.731 2.213 -13.043 1.00 91.06 83 ASP A CA 1
ATOM 673 C C . ASP A 1 83 ? 7.922 1.775 -13.902 1.00 91.06 83 ASP A C 1
ATOM 675 O O . ASP A 1 83 ? 8.038 2.144 -15.071 1.00 91.06 83 ASP A O 1
ATOM 679 N N . LEU A 1 84 ? 8.838 1.014 -13.302 1.00 90.88 84 LEU A N 1
ATOM 680 C CA . LEU A 1 84 ? 10.063 0.545 -13.953 1.00 90.88 84 LEU A CA 1
ATOM 681 C C . LEU A 1 84 ? 9.842 -0.766 -14.722 1.00 90.88 84 LEU A C 1
ATOM 683 O O . LEU A 1 84 ? 10.811 -1.422 -15.109 1.00 90.88 84 LEU A O 1
ATOM 687 N N . GLY A 1 85 ? 8.586 -1.167 -14.935 1.00 87.56 85 GLY A N 1
ATOM 688 C CA . GLY A 1 85 ? 8.234 -2.398 -15.621 1.00 87.56 85 GLY A CA 1
ATOM 689 C C . GLY A 1 85 ? 8.487 -3.627 -14.755 1.00 87.56 85 GLY A C 1
ATOM 690 O O . GLY A 1 85 ? 8.297 -3.614 -13.537 1.00 87.56 85 GLY A O 1
ATOM 691 N N . SER A 1 86 ? 8.890 -4.719 -15.397 1.00 87.44 86 SER A N 1
ATOM 692 C CA . SER A 1 86 ? 9.163 -5.983 -14.711 1.00 87.44 86 SER A CA 1
ATOM 693 C C . SER A 1 86 ? 10.653 -6.294 -14.678 1.00 87.44 86 SER A C 1
ATOM 695 O O . SER A 1 86 ? 11.449 -5.694 -15.398 1.00 87.44 86 SER A O 1
ATOM 697 N N . ALA A 1 87 ? 11.053 -7.273 -13.867 1.00 80.62 87 ALA A N 1
ATOM 698 C CA . ALA A 1 87 ? 12.439 -7.741 -13.867 1.00 80.62 87 ALA A CA 1
ATOM 699 C C . ALA A 1 87 ? 12.909 -8.251 -15.248 1.00 80.62 87 ALA A C 1
ATOM 701 O O . ALA A 1 87 ? 14.097 -8.153 -15.551 1.00 80.62 87 ALA A O 1
ATOM 702 N N . THR A 1 88 ? 11.998 -8.778 -16.074 1.00 83.06 88 THR A N 1
ATOM 703 C CA . THR A 1 88 ? 12.300 -9.303 -17.416 1.00 83.06 88 THR A CA 1
ATOM 704 C C . THR A 1 88 ? 12.272 -8.229 -18.500 1.00 83.06 88 THR A C 1
ATOM 706 O O . THR A 1 88 ? 12.972 -8.362 -19.501 1.00 83.06 88 THR A O 1
ATOM 709 N N . VAL A 1 89 ? 11.501 -7.157 -18.299 1.00 87.00 89 VAL A N 1
ATOM 710 C CA . VAL A 1 89 ? 11.405 -6.012 -19.213 1.00 87.00 89 VAL A CA 1
ATOM 711 C C . VAL A 1 89 ? 11.528 -4.723 -18.393 1.00 87.00 89 VAL A C 1
ATOM 713 O O . VAL A 1 89 ? 10.510 -4.100 -18.071 1.00 87.00 89 VAL A O 1
ATOM 716 N N . PRO A 1 90 ? 12.756 -4.352 -17.982 1.00 88.44 90 PRO A N 1
ATOM 717 C CA . PRO A 1 90 ? 12.977 -3.153 -17.191 1.00 88.44 90 PRO A CA 1
ATOM 718 C C . PRO A 1 90 ? 12.860 -1.900 -18.061 1.00 88.44 90 PRO A C 1
ATOM 720 O O . PRO A 1 90 ? 13.339 -1.863 -19.195 1.00 88.44 90 PRO A O 1
ATOM 723 N N . VAL A 1 91 ? 12.276 -0.849 -17.496 1.00 89.94 91 VAL A N 1
ATOM 724 C CA . VAL A 1 91 ? 12.206 0.485 -18.098 1.00 89.94 91 VAL A CA 1
ATOM 725 C C . VAL A 1 91 ? 13.155 1.413 -17.344 1.00 89.94 91 VAL A C 1
ATOM 727 O O . VAL A 1 91 ? 13.188 1.417 -16.112 1.00 89.94 91 VAL A O 1
ATOM 730 N N . ALA A 1 92 ? 13.953 2.189 -18.080 1.00 88.44 92 ALA A N 1
ATOM 731 C CA . ALA A 1 92 ? 14.829 3.192 -17.485 1.00 88.44 92 ALA A 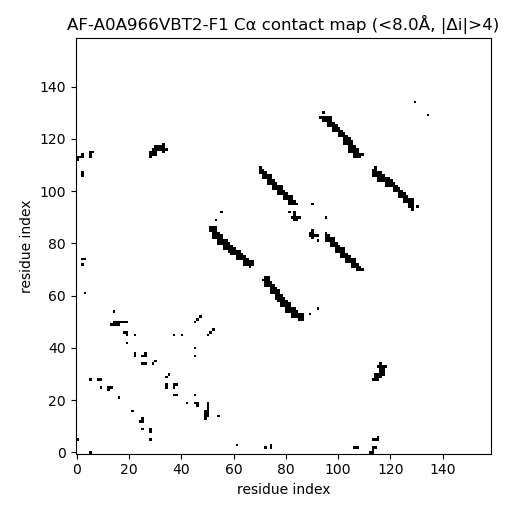CA 1
ATOM 732 C C . ALA A 1 92 ? 14.001 4.279 -16.777 1.00 88.44 92 ALA A C 1
ATOM 734 O O . ALA A 1 92 ? 12.927 4.654 -17.238 1.00 88.44 92 ALA A O 1
ATOM 735 N N . THR A 1 93 ? 14.490 4.788 -15.645 1.00 85.75 93 THR A N 1
ATOM 736 C CA . THR A 1 93 ? 13.735 5.701 -14.767 1.00 85.75 93 THR A CA 1
ATOM 737 C C . THR A 1 93 ? 13.259 6.988 -15.453 1.00 85.75 93 THR A C 1
ATOM 739 O O . THR A 1 93 ? 12.256 7.554 -15.024 1.00 85.75 93 THR A O 1
ATOM 742 N N . ASP A 1 94 ? 13.977 7.461 -16.469 1.00 86.31 94 ASP A N 1
ATOM 743 C CA . ASP A 1 94 ? 13.687 8.649 -17.284 1.00 86.31 94 ASP A CA 1
ATOM 744 C C . ASP A 1 94 ? 12.665 8.394 -18.406 1.00 86.31 94 ASP A C 1
ATOM 746 O O . ASP A 1 94 ? 11.963 9.316 -18.813 1.00 86.31 94 ASP A O 1
ATOM 750 N N . ALA A 1 95 ? 12.550 7.147 -18.863 1.00 87.31 95 ALA A N 1
ATOM 751 C CA . ALA A 1 95 ? 11.538 6.686 -19.815 1.00 87.31 95 ALA A CA 1
ATOM 752 C C . ALA A 1 95 ? 10.301 6.066 -19.132 1.00 87.31 95 ALA A C 1
ATOM 754 O O . ALA A 1 95 ? 9.293 5.797 -19.785 1.00 87.31 95 ALA A O 1
ATOM 755 N N . ALA A 1 96 ? 10.376 5.818 -17.824 1.00 90.88 96 ALA A N 1
ATOM 756 C CA . ALA A 1 96 ? 9.310 5.218 -17.035 1.00 90.88 96 ALA A CA 1
ATOM 757 C C . ALA A 1 96 ? 8.124 6.173 -16.855 1.00 90.88 96 ALA A C 1
ATOM 759 O O . ALA A 1 96 ? 8.295 7.365 -16.587 1.00 90.88 96 ALA A O 1
ATOM 760 N N . ALA A 1 97 ? 6.911 5.625 -16.934 1.00 90.19 97 ALA A N 1
ATOM 761 C CA . ALA A 1 97 ? 5.702 6.378 -16.634 1.00 90.19 97 ALA A CA 1
ATOM 762 C C . ALA A 1 97 ? 5.697 6.796 -15.157 1.00 90.19 97 ALA A C 1
ATOM 764 O O . ALA A 1 97 ? 5.971 5.984 -14.266 1.00 90.19 97 ALA A O 1
ATOM 765 N N . THR A 1 98 ? 5.360 8.057 -14.898 1.00 94.12 98 THR A N 1
ATOM 766 C CA . THR A 1 98 ? 5.116 8.548 -13.543 1.00 94.12 98 THR A CA 1
ATOM 767 C C . THR A 1 98 ? 3.664 8.268 -13.189 1.00 94.12 98 THR A C 1
ATOM 769 O O . THR A 1 98 ? 2.737 8.790 -13.807 1.00 94.12 98 THR A O 1
ATOM 772 N N . VAL A 1 99 ? 3.453 7.445 -12.172 1.00 92.62 99 VAL A N 1
ATOM 773 C CA . VAL A 1 99 ? 2.130 7.090 -11.673 1.00 92.62 99 VAL A CA 1
ATOM 774 C C . VAL A 1 99 ? 1.867 7.861 -10.389 1.00 92.62 99 VAL A C 1
ATOM 776 O O . VAL A 1 99 ? 2.655 7.819 -9.445 1.00 92.62 99 VAL A O 1
ATOM 779 N N . THR A 1 100 ? 0.738 8.562 -10.347 1.00 94.38 100 THR A N 1
ATOM 780 C CA . THR A 1 100 ? 0.214 9.210 -9.142 1.00 94.38 100 THR A CA 1
ATOM 781 C C . THR A 1 100 ? -1.069 8.511 -8.729 1.00 94.38 100 THR A C 1
ATOM 783 O O . THR A 1 100 ? -2.026 8.448 -9.499 1.00 94.38 100 THR A O 1
ATOM 786 N N . THR A 1 101 ? -1.106 7.999 -7.505 1.00 93.56 101 THR A N 1
ATOM 787 C CA . THR A 1 101 ? -2.292 7.353 -6.938 1.00 93.56 101 THR A CA 1
ATOM 788 C C . THR A 1 101 ? -2.725 8.060 -5.669 1.00 93.56 101 THR A C 1
ATOM 790 O O . THR A 1 101 ? -1.905 8.289 -4.783 1.00 93.56 101 THR A O 1
ATOM 793 N N . ASP A 1 102 ? -4.012 8.370 -5.577 1.00 94.44 102 ASP A N 1
ATOM 794 C CA . ASP A 1 102 ? -4.662 8.809 -4.350 1.00 94.44 102 ASP A CA 1
ATOM 795 C C . ASP A 1 102 ? -5.507 7.637 -3.844 1.00 94.44 102 ASP A C 1
ATOM 797 O O . ASP A 1 102 ? -6.489 7.252 -4.484 1.00 94.44 102 ASP A O 1
ATOM 801 N N . ASN A 1 103 ? -5.107 7.038 -2.724 1.00 94.00 103 ASN A N 1
ATOM 802 C CA . ASN A 1 103 ? -5.798 5.894 -2.133 1.00 94.00 103 ASN A CA 1
ATOM 803 C C . ASN A 1 103 ? -6.388 6.281 -0.785 1.00 94.00 103 ASN A C 1
ATOM 805 O O . ASN A 1 103 ? -5.715 6.905 0.033 1.00 94.00 103 ASN A O 1
ATOM 809 N N . THR A 1 104 ? -7.622 5.856 -0.539 1.00 95.50 104 THR A N 1
ATOM 810 C CA . THR A 1 104 ? -8.283 5.960 0.758 1.00 95.50 104 THR A CA 1
ATOM 811 C C . THR A 1 104 ? -8.375 4.577 1.375 1.00 95.50 104 THR A C 1
ATOM 813 O O . THR A 1 104 ? -8.980 3.669 0.806 1.00 95.50 104 THR A O 1
ATOM 816 N N . VAL A 1 105 ? -7.802 4.422 2.562 1.00 96.00 105 VAL A N 1
ATOM 817 C CA . VAL A 1 105 ? -7.828 3.180 3.332 1.00 96.00 105 VAL A CA 1
ATOM 818 C C . VAL A 1 105 ? -8.545 3.382 4.653 1.00 96.00 105 VAL A C 1
ATOM 820 O O . VAL A 1 105 ? -8.493 4.454 5.257 1.00 96.00 105 VAL A O 1
ATOM 823 N N . ASN A 1 106 ? -9.217 2.332 5.107 1.00 96.50 106 ASN A N 1
ATOM 824 C CA . ASN A 1 106 ? -9.834 2.295 6.420 1.00 96.50 106 ASN A CA 1
ATOM 825 C C . ASN A 1 106 ? -8.899 1.581 7.397 1.00 96.50 106 ASN A C 1
ATOM 827 O O . ASN A 1 106 ? -8.523 0.427 7.176 1.00 96.50 106 ASN A O 1
ATOM 831 N N . VAL A 1 107 ? -8.526 2.272 8.470 1.00 96.94 107 VAL A N 1
ATOM 832 C CA . VAL A 1 107 ? -7.630 1.774 9.510 1.00 96.94 107 VAL A CA 1
ATOM 833 C C . VAL A 1 107 ? -8.415 1.656 10.808 1.00 96.94 107 VAL A C 1
ATOM 835 O O . VAL A 1 107 ? -9.033 2.620 11.262 1.00 96.94 107 VAL A O 1
ATOM 838 N N . ILE A 1 108 ? -8.385 0.479 11.424 1.00 97.25 108 ILE A N 1
ATOM 839 C CA . ILE A 1 108 ? -9.111 0.205 12.664 1.00 97.25 108 ILE A CA 1
ATOM 840 C C . ILE A 1 108 ? -8.179 -0.195 13.792 1.00 97.25 108 ILE A C 1
ATOM 842 O O . ILE A 1 108 ? -7.089 -0.718 13.563 1.00 97.25 108 ILE A O 1
ATOM 846 N N . ARG A 1 109 ? -8.626 0.035 15.024 1.00 96.62 109 ARG A N 1
ATOM 847 C CA . ARG A 1 109 ? -7.912 -0.345 16.234 1.00 96.62 109 ARG A CA 1
ATOM 848 C C . ARG A 1 109 ? -8.509 -1.610 16.839 1.00 96.62 109 ARG A C 1
ATOM 850 O O . ARG A 1 109 ? -9.598 -1.570 17.413 1.00 96.62 109 ARG A O 1
ATOM 857 N N . GLU A 1 110 ? -7.755 -2.700 16.795 1.00 94.50 110 GLU A N 1
ATOM 858 C CA . GLU A 1 110 ? -8.103 -3.989 17.397 1.00 94.50 110 GLU A CA 1
ATOM 859 C C . GLU A 1 110 ? -7.063 -4.353 18.459 1.00 94.50 110 GLU A C 1
ATOM 861 O O . GLU A 1 110 ? -5.862 -4.214 18.247 1.00 94.50 110 GLU A O 1
ATOM 866 N N . GLN A 1 111 ? -7.515 -4.777 19.644 1.00 92.06 111 GLN A N 1
ATOM 867 C CA . GLN A 1 111 ? -6.627 -5.203 20.742 1.00 92.06 111 GLN A CA 1
ATOM 868 C C . GLN A 1 111 ? -5.520 -4.183 21.094 1.00 92.06 111 GLN A C 1
ATOM 870 O O . GLN A 1 111 ? -4.423 -4.538 21.508 1.00 92.06 111 GLN A O 1
ATOM 875 N N . GLY A 1 112 ? -5.805 -2.887 20.926 1.00 93.00 112 GLY A N 1
ATOM 876 C CA . GLY A 1 112 ? -4.867 -1.803 21.229 1.00 93.00 112 GLY A CA 1
ATOM 877 C C . GLY A 1 112 ? -3.931 -1.402 20.083 1.00 93.00 112 GLY A C 1
ATOM 878 O O . GLY A 1 112 ? -3.351 -0.315 20.178 1.00 93.00 112 GLY A O 1
ATOM 879 N N . SER A 1 113 ? -3.879 -2.171 18.993 1.00 96.25 113 SER A N 1
ATOM 880 C CA . SER A 1 113 ? -3.045 -1.941 17.803 1.00 96.25 113 SER A CA 1
ATOM 881 C C . SER A 1 113 ? -3.878 -1.517 16.594 1.00 96.25 113 SER A C 1
ATOM 883 O O . SER A 1 113 ? -5.056 -1.846 16.506 1.00 96.25 113 SER A O 1
ATOM 885 N N . TRP A 1 114 ? -3.277 -0.758 15.679 1.00 97.44 114 TRP A N 1
ATOM 886 C CA . TRP A 1 114 ? -3.926 -0.303 14.447 1.00 97.44 114 TRP A CA 1
ATOM 887 C C . TRP A 1 114 ? -3.626 -1.256 13.286 1.00 97.44 114 TRP A C 1
ATOM 889 O O . TRP A 1 114 ? -2.505 -1.747 13.183 1.00 97.44 114 TRP A O 1
ATOM 899 N N . TYR A 1 115 ? -4.609 -1.470 12.413 1.00 97.81 115 TYR A N 1
ATOM 900 C CA . TYR A 1 115 ? -4.532 -2.358 11.252 1.00 97.81 115 TYR A CA 1
ATOM 901 C C . TYR A 1 115 ? -5.309 -1.772 10.079 1.00 97.81 115 TYR A C 1
ATOM 903 O O . TYR A 1 115 ? -6.347 -1.140 10.277 1.00 97.81 115 TYR A O 1
ATOM 911 N N . ILE A 1 116 ? -4.862 -2.034 8.853 1.00 97.38 116 ILE A N 1
ATOM 912 C CA . ILE A 1 116 ? -5.629 -1.692 7.651 1.00 97.38 116 ILE A CA 1
ATOM 913 C C . ILE A 1 116 ? -6.717 -2.749 7.452 1.00 97.38 116 ILE A C 1
ATOM 915 O O . ILE A 1 116 ? -6.422 -3.933 7.289 1.00 97.38 116 ILE A O 1
ATOM 919 N N . ARG A 1 117 ? -7.982 -2.330 7.478 1.00 95.69 117 ARG A N 1
ATOM 920 C CA . ARG A 1 117 ? -9.138 -3.218 7.297 1.00 95.69 117 ARG A CA 1
ATOM 921 C C . ARG A 1 117 ? -9.487 -3.414 5.829 1.00 95.69 117 ARG A C 1
ATOM 923 O O . ARG A 1 117 ? -9.822 -4.526 5.425 1.00 95.69 117 ARG A O 1
ATOM 930 N N . ASP A 1 118 ? -9.487 -2.319 5.071 1.00 92.06 118 ASP A N 1
ATOM 931 C CA . ASP A 1 118 ? -9.937 -2.314 3.681 1.00 92.06 118 ASP A CA 1
ATOM 932 C C . ASP A 1 118 ? -9.411 -1.102 2.900 1.00 92.06 118 ASP A C 1
ATOM 934 O O . ASP A 1 118 ? -9.063 -0.069 3.487 1.00 92.06 118 ASP A O 1
ATOM 938 N N . VAL A 1 119 ? -9.412 -1.220 1.573 1.00 90.06 119 VAL A N 1
ATOM 939 C CA . VAL A 1 119 ? -9.163 -0.112 0.641 1.00 90.06 119 VAL A CA 1
ATOM 940 C C . VAL A 1 119 ? -10.519 0.389 0.147 1.00 90.06 119 VAL A C 1
ATOM 942 O O . VAL A 1 119 ? -11.267 -0.339 -0.495 1.00 90.06 119 VAL A O 1
ATOM 945 N N . VAL A 1 120 ? -10.864 1.631 0.482 1.00 86.88 120 VAL A N 1
ATOM 946 C CA . VAL A 1 120 ? -12.211 2.198 0.280 1.00 86.88 120 VAL A CA 1
ATOM 947 C C . VAL A 1 120 ? -12.315 2.975 -1.032 1.00 86.88 120 VAL A C 1
ATOM 949 O O . VAL A 1 120 ? -13.396 3.093 -1.603 1.00 86.88 120 VAL A O 1
ATOM 952 N N . GLY A 1 121 ? -11.200 3.504 -1.531 1.00 80.69 121 GLY A N 1
ATOM 953 C CA . GLY A 1 121 ? -11.173 4.231 -2.792 1.00 80.69 121 GLY A CA 1
ATOM 954 C C . GLY A 1 121 ? -9.770 4.330 -3.364 1.00 80.69 121 GLY A C 1
ATOM 955 O O . GLY A 1 121 ? -8.791 4.372 -2.623 1.00 80.69 121 GLY A O 1
ATOM 956 N N . SER A 1 122 ? -9.688 4.388 -4.688 1.00 85.62 122 SER A N 1
ATOM 957 C CA . SER A 1 122 ? -8.439 4.586 -5.417 1.00 85.62 122 SER A CA 1
ATOM 958 C C . SER A 1 122 ? -8.692 5.463 -6.636 1.00 85.62 122 SER A C 1
ATOM 960 O O . SER A 1 122 ? -9.602 5.187 -7.422 1.00 85.62 122 SER A O 1
ATOM 962 N N . LYS A 1 123 ? -7.867 6.488 -6.827 1.00 81.25 123 LYS A N 1
ATOM 963 C CA . LYS A 1 123 ? -7.825 7.293 -8.046 1.00 81.25 123 LYS A CA 1
ATOM 964 C C . LYS A 1 123 ? -6.404 7.291 -8.584 1.00 81.25 123 LYS A C 1
ATOM 966 O O . LYS A 1 123 ? -5.492 7.746 -7.904 1.00 81.25 123 LYS A O 1
ATOM 971 N N . THR A 1 124 ? -6.234 6.819 -9.812 1.00 78.25 124 THR A N 1
ATOM 972 C CA . THR A 1 124 ? -4.923 6.697 -10.456 1.00 78.25 124 THR A CA 1
ATOM 973 C C . THR A 1 124 ? -4.834 7.628 -11.656 1.00 78.25 124 THR A C 1
ATOM 975 O O . THR A 1 124 ? -5.732 7.653 -12.496 1.00 78.25 124 THR A O 1
ATOM 978 N N . ALA A 1 125 ? -3.741 8.378 -11.733 1.00 71.56 125 ALA A N 1
ATOM 979 C CA . ALA A 1 125 ? -3.327 9.151 -12.892 1.00 71.56 125 ALA A CA 1
ATOM 980 C C . ALA A 1 125 ? -1.952 8.651 -13.354 1.00 71.56 125 ALA A C 1
ATOM 982 O O . ALA A 1 125 ? -1.080 8.375 -12.529 1.00 71.56 125 ALA A O 1
ATOM 983 N N . ILE A 1 126 ? -1.776 8.519 -14.666 1.00 80.44 126 ILE A N 1
ATOM 984 C CA . ILE A 1 126 ? -0.547 8.017 -15.285 1.00 80.44 126 ILE A CA 1
ATOM 985 C C . ILE A 1 126 ? -0.062 9.077 -16.267 1.00 80.44 126 ILE A C 1
ATOM 987 O O . ILE A 1 126 ? -0.821 9.491 -17.142 1.00 80.44 126 ILE A O 1
ATOM 991 N N . ASP A 1 127 ? 1.185 9.502 -16.104 1.00 79.31 127 ASP A N 1
ATOM 992 C CA . ASP A 1 127 ? 1.865 10.463 -16.965 1.00 79.31 127 ASP A CA 1
ATOM 993 C C . ASP A 1 127 ? 3.039 9.775 -17.671 1.00 79.31 127 ASP A C 1
ATOM 995 O O . ASP A 1 127 ? 3.853 9.101 -17.032 1.00 79.31 127 ASP A O 1
ATOM 999 N N . PHE A 1 128 ? 3.102 9.899 -18.995 1.00 81.62 128 PHE A N 1
ATOM 1000 C CA . PHE A 1 128 ? 4.162 9.305 -19.803 1.00 81.62 128 PHE A CA 1
ATOM 1001 C C . PHE A 1 128 ? 5.163 10.390 -20.194 1.00 81.62 128 PHE A C 1
ATOM 1003 O O . PHE A 1 128 ? 4.742 11.412 -20.745 1.00 81.62 128 PHE A O 1
ATOM 1010 N N . PRO A 1 129 ? 6.475 10.178 -19.980 1.00 75.50 129 PRO A N 1
ATOM 1011 C CA . PRO A 1 129 ? 7.470 11.131 -20.439 1.00 75.50 129 PRO A CA 1
ATOM 1012 C C . PRO A 1 129 ? 7.368 11.267 -21.961 1.00 75.50 129 PRO A C 1
ATOM 1014 O O . PRO A 1 129 ? 7.555 10.304 -22.706 1.00 75.50 129 PRO A O 1
ATOM 1017 N N . LEU A 1 130 ? 7.052 12.475 -22.432 1.00 69.50 130 LEU A N 1
ATOM 1018 C CA . L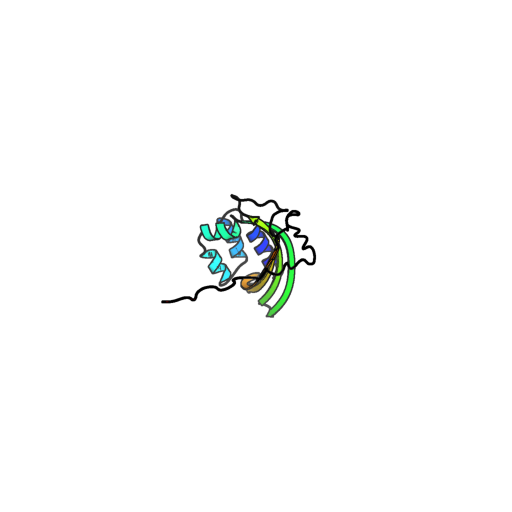EU A 1 130 ? 7.107 12.794 -23.852 1.00 69.50 130 LEU A CA 1
ATOM 1019 C C . LEU A 1 130 ? 8.579 12.763 -24.267 1.00 69.50 130 LEU A C 1
ATOM 1021 O O . LEU A 1 130 ? 9.364 13.615 -23.849 1.00 69.50 130 LEU A O 1
ATOM 1025 N N . SER A 1 131 ? 8.968 11.782 -25.081 1.00 55.41 131 SER A N 1
ATOM 1026 C CA . SER A 1 131 ? 10.272 11.800 -25.744 1.00 55.41 131 SER A CA 1
ATOM 1027 C C . SER A 1 131 ? 10.420 13.138 -26.477 1.00 55.41 131 SER A C 1
ATOM 1029 O O . SER A 1 131 ? 9.465 13.605 -27.100 1.00 55.41 131 SER A O 1
ATOM 1031 N N . ALA A 1 132 ? 11.597 13.768 -26.425 1.00 54.41 132 ALA A N 1
ATOM 1032 C CA . ALA A 1 132 ? 11.848 15.058 -27.084 1.00 54.41 132 ALA A CA 1
ATOM 1033 C C . ALA A 1 132 ? 11.529 15.049 -28.601 1.00 54.41 132 ALA A C 1
ATOM 1035 O O . ALA A 1 132 ? 11.321 16.103 -29.197 1.00 54.41 132 ALA A O 1
ATOM 1036 N N . GLU A 1 133 ? 11.426 13.864 -29.206 1.00 49.72 133 GLU A N 1
ATOM 1037 C CA . GLU A 1 133 ? 11.044 13.619 -30.602 1.00 49.72 133 GLU A CA 1
ATOM 1038 C C . GLU A 1 133 ? 9.525 13.693 -30.869 1.00 49.72 133 GLU A C 1
ATOM 1040 O O . GLU A 1 133 ? 9.101 13.746 -32.019 1.00 49.72 133 GLU A O 1
ATOM 1045 N N . GLY A 1 134 ? 8.687 13.740 -29.828 1.00 44.91 134 GLY A N 1
ATOM 1046 C CA . GLY A 1 134 ? 7.224 13.826 -29.921 1.00 44.91 134 GLY A CA 1
ATOM 1047 C C . GLY A 1 134 ? 6.666 15.250 -29.887 1.00 44.91 134 GLY A C 1
ATOM 1048 O O . GLY A 1 134 ? 5.454 15.431 -29.754 1.00 44.91 134 GLY A O 1
ATOM 1049 N N . ARG A 1 135 ? 7.519 16.281 -29.977 1.00 45.41 135 ARG A N 1
ATOM 1050 C CA . ARG A 1 135 ? 7.062 17.670 -30.092 1.00 45.41 135 ARG A CA 1
ATOM 1051 C C . ARG A 1 135 ? 6.471 17.871 -31.486 1.00 45.41 135 ARG A C 1
ATOM 1053 O O . ARG A 1 135 ? 7.150 18.321 -32.402 1.00 45.41 135 ARG A O 1
ATOM 1060 N N . ILE A 1 136 ? 5.193 17.532 -31.651 1.00 53.78 136 ILE A N 1
ATOM 1061 C CA . ILE A 1 136 ? 4.424 17.973 -32.811 1.00 53.78 136 ILE A CA 1
ATOM 1062 C C . ILE A 1 136 ? 4.293 19.490 -32.680 1.00 53.78 136 ILE A C 1
ATOM 1064 O O . ILE A 1 136 ? 3.421 20.006 -31.981 1.00 53.78 136 ILE A O 1
ATOM 1068 N N . GLU A 1 137 ? 5.199 20.220 -33.325 1.00 51.69 137 GLU A N 1
ATOM 1069 C CA . GLU A 1 137 ? 4.975 21.620 -33.656 1.00 51.69 137 GLU A CA 1
ATOM 1070 C C . GLU A 1 137 ? 3.811 21.664 -34.646 1.00 51.69 137 GLU A C 1
ATOM 1072 O O . GLU A 1 137 ? 3.985 21.568 -35.861 1.00 51.69 137 GLU A O 1
ATOM 1077 N N . ALA A 1 138 ? 2.590 21.761 -34.123 1.00 51.62 138 ALA A N 1
ATOM 1078 C CA . ALA A 1 138 ? 1.443 22.104 -34.940 1.00 51.62 138 ALA A CA 1
ATOM 1079 C C . ALA A 1 138 ? 1.690 23.508 -35.511 1.00 51.62 138 ALA A C 1
ATOM 1081 O O . ALA A 1 138 ? 1.536 24.512 -34.814 1.00 51.62 138 ALA A O 1
ATOM 1082 N N . LYS A 1 139 ? 2.112 23.584 -36.778 1.00 52.19 139 LYS A N 1
ATOM 1083 C CA . LYS A 1 139 ? 2.127 24.846 -37.520 1.00 52.19 139 LYS A CA 1
ATOM 1084 C C . LYS A 1 139 ? 0.679 25.334 -37.640 1.00 52.19 139 LYS A C 1
ATOM 1086 O O . LYS A 1 139 ? -0.162 24.571 -38.120 1.00 52.19 139 LYS A O 1
ATOM 1091 N N . PRO A 1 140 ? 0.358 26.570 -37.225 1.00 42.38 140 PRO A N 1
ATOM 1092 C CA . PRO A 1 140 ? -0.976 27.111 -37.421 1.00 42.38 140 PRO A CA 1
ATOM 1093 C C . PRO A 1 140 ? -1.263 27.253 -38.920 1.00 42.38 140 PRO A C 1
ATOM 1095 O O . PRO A 1 140 ? -0.574 27.995 -39.611 1.00 42.38 140 PRO A O 1
ATOM 1098 N N . GLY A 1 141 ? -2.297 26.549 -39.386 1.00 49.59 141 GLY A N 1
ATOM 1099 C CA . GLY A 1 141 ? -3.068 26.881 -40.583 1.00 49.59 141 GLY A CA 1
ATOM 1100 C C . GLY A 1 141 ? -2.416 26.603 -41.937 1.00 49.59 141 GLY A C 1
ATOM 1101 O O . GLY A 1 141 ? -1.803 27.490 -42.511 1.00 49.59 141 GLY A O 1
ATOM 1102 N N . VAL A 1 142 ? -2.712 25.436 -42.514 1.00 44.28 142 VAL A N 1
ATOM 1103 C CA . VAL A 1 142 ? -3.227 25.350 -43.892 1.00 44.28 142 VAL A CA 1
ATOM 1104 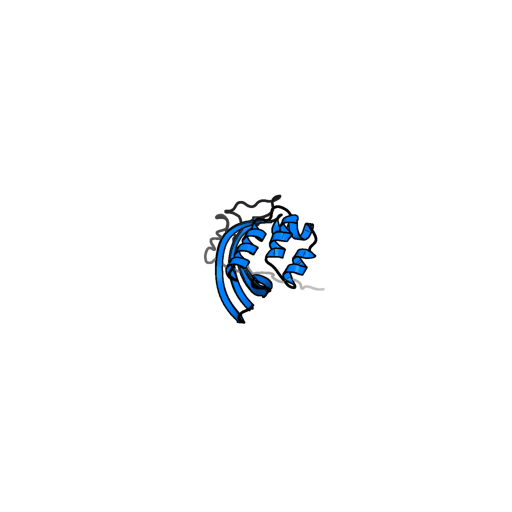C C . VAL A 1 142 ? -4.258 24.223 -43.900 1.00 44.28 142 VAL A C 1
ATOM 1106 O O . VAL A 1 142 ? -3.908 23.045 -43.891 1.00 44.28 142 VAL A O 1
ATOM 1109 N N . ILE A 1 143 ? -5.538 24.584 -43.848 1.00 53.62 143 ILE A N 1
ATOM 1110 C CA . ILE A 1 143 ? -6.604 23.679 -44.269 1.00 53.62 143 ILE A CA 1
ATOM 1111 C C . ILE A 1 143 ? -6.585 23.789 -45.791 1.00 53.62 143 ILE A C 1
ATOM 1113 O O . ILE A 1 143 ? -7.062 24.781 -46.331 1.00 53.62 143 ILE A O 1
ATOM 1117 N N . SER A 1 144 ? -5.961 22.838 -46.480 1.00 53.84 144 SER A N 1
ATOM 1118 C CA . SER A 1 144 ? -6.245 22.678 -47.903 1.00 53.84 144 SER A CA 1
ATOM 1119 C C . SER A 1 144 ? -7.593 21.976 -47.980 1.00 53.84 144 SER A C 1
ATOM 1121 O O . SER A 1 144 ? -7.702 20.801 -47.627 1.00 53.84 144 SER A O 1
ATOM 1123 N N . GLU A 1 145 ? -8.627 22.732 -48.339 1.00 51.97 145 GLU A N 1
ATOM 1124 C CA . GLU A 1 145 ? -9.933 22.190 -48.708 1.00 51.97 145 GLU A CA 1
ATOM 1125 C C . GLU A 1 145 ? -9.745 21.070 -49.748 1.00 51.97 145 GLU A C 1
ATOM 1127 O O . GLU A 1 145 ? -8.876 21.185 -50.617 1.00 51.97 145 GLU A O 1
ATOM 1132 N N . PRO A 1 146 ? -10.502 19.963 -49.674 1.00 48.28 146 PRO A N 1
ATOM 1133 C CA . PRO A 1 146 ? -10.502 18.997 -50.758 1.00 48.28 146 PRO A CA 1
ATOM 1134 C C . PRO A 1 146 ? -11.106 19.657 -52.004 1.00 48.28 146 PRO A C 1
ATOM 1136 O O . PRO A 1 146 ? -12.240 20.134 -51.952 1.00 48.28 146 PRO A O 1
ATOM 1139 N N . ASP A 1 147 ? -10.354 19.662 -5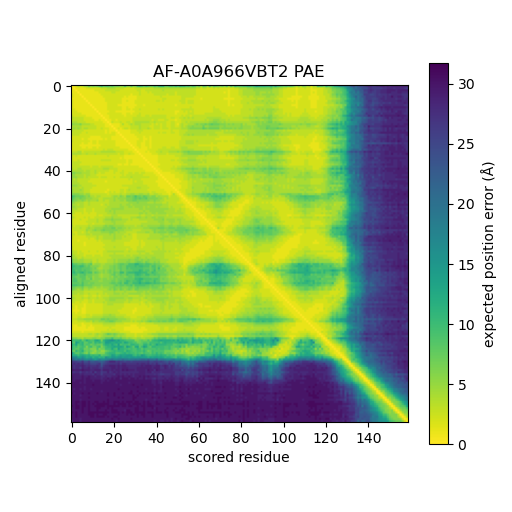3.109 1.00 51.12 147 ASP A N 1
ATOM 1140 C CA . ASP A 1 147 ? -10.838 20.017 -54.448 1.00 51.12 147 ASP A CA 1
ATOM 1141 C C . ASP A 1 147 ? -12.014 19.097 -54.819 1.00 51.12 147 ASP A C 1
ATOM 1143 O O . ASP A 1 147 ? -11.851 17.985 -55.327 1.00 51.12 147 ASP A O 1
ATOM 1147 N N . LEU A 1 148 ? -13.227 19.554 -54.519 1.00 55.50 148 LEU A N 1
ATOM 1148 C CA . LEU A 1 148 ? -14.461 19.044 -55.092 1.00 55.50 148 LEU A CA 1
ATOM 1149 C C . LEU A 1 148 ? -14.717 19.829 -56.373 1.00 55.50 148 LEU A C 1
ATOM 1151 O O . LEU A 1 148 ? -15.543 20.738 -56.385 1.00 55.50 148 LEU A O 1
ATOM 1155 N N . ASP A 1 149 ? -14.025 19.475 -57.455 1.00 49.25 149 ASP A N 1
ATOM 1156 C CA . ASP A 1 149 ? -14.440 19.953 -58.767 1.00 49.25 149 ASP A CA 1
ATOM 1157 C C . ASP A 1 149 ? -14.274 18.907 -59.879 1.00 49.25 149 ASP A C 1
ATOM 1159 O O . ASP A 1 149 ? -13.192 18.386 -60.147 1.00 49.25 149 ASP A O 1
ATOM 1163 N N . ARG A 1 150 ? -15.409 18.673 -60.554 1.00 50.06 150 ARG A N 1
ATOM 1164 C CA . ARG A 1 150 ? -15.634 17.972 -61.832 1.00 50.06 150 ARG A CA 1
ATOM 1165 C C . ARG A 1 150 ? -15.622 16.440 -61.860 1.00 50.06 150 ARG A C 1
ATOM 1167 O O . ARG A 1 150 ? -14.747 15.809 -62.442 1.00 50.06 150 ARG A O 1
ATOM 1174 N N . VAL A 1 151 ? -16.761 15.866 -61.472 1.00 51.41 151 VAL A N 1
ATOM 1175 C CA . VAL A 1 151 ? -17.375 14.799 -62.281 1.00 51.41 151 VAL A CA 1
ATOM 1176 C C . VAL A 1 151 ? -18.423 15.475 -63.171 1.00 51.41 151 VAL A C 1
ATOM 1178 O O . VAL A 1 151 ? -19.525 15.768 -62.716 1.00 51.41 151 VAL A O 1
ATOM 1181 N N . GLN A 1 152 ? -18.053 15.814 -64.411 1.00 48.72 152 GLN A N 1
ATOM 1182 C CA . GLN A 1 152 ? -19.027 16.170 -65.444 1.00 48.72 152 GLN A CA 1
ATOM 1183 C C . GLN A 1 152 ? -19.552 14.881 -66.080 1.00 48.72 152 GLN A C 1
ATOM 1185 O O . GLN A 1 152 ? -18.820 14.134 -66.722 1.00 48.72 152 GLN A O 1
ATOM 1190 N N . ASP A 1 153 ? -20.818 14.637 -65.764 1.00 52.25 153 ASP A N 1
ATOM 1191 C CA . ASP A 1 153 ? -21.868 13.994 -66.547 1.00 52.25 153 ASP A CA 1
ATOM 1192 C C . ASP A 1 153 ? -21.582 13.911 -68.058 1.00 52.25 153 ASP A C 1
ATOM 1194 O O . ASP A 1 153 ? -21.310 14.936 -68.671 1.00 52.25 153 ASP A O 1
ATOM 1198 N N . GLU A 1 154 ? -21.682 12.712 -68.638 1.00 48.50 154 GLU A N 1
ATOM 1199 C CA . GLU A 1 154 ? -22.286 12.500 -69.961 1.00 48.50 154 GLU A CA 1
ATOM 1200 C C . GLU A 1 154 ? -22.648 11.013 -70.111 1.00 48.50 154 GLU A C 1
ATOM 1202 O O . GLU A 1 154 ? -21.919 10.188 -70.663 1.00 48.50 154 GLU A O 1
ATOM 1207 N N . GLY A 1 155 ? -23.815 10.662 -69.574 1.00 47.81 155 GLY A N 1
ATOM 1208 C CA . GLY A 1 155 ? -24.501 9.412 -69.869 1.00 47.81 155 GLY A CA 1
ATOM 1209 C C . GLY A 1 155 ? -25.922 9.684 -70.337 1.00 47.81 155 GLY A C 1
ATOM 1210 O O . GLY A 1 155 ? -26.835 9.588 -69.528 1.00 47.81 155 GLY A O 1
ATOM 1211 N N . ALA A 1 156 ? -26.127 9.992 -71.622 1.00 48.53 156 ALA A N 1
ATOM 1212 C CA . ALA A 1 156 ? -27.434 9.855 -72.277 1.00 48.53 156 ALA A CA 1
ATOM 1213 C C . ALA A 1 156 ? -27.352 10.058 -73.799 1.00 48.53 156 ALA A C 1
ATOM 1215 O O . ALA A 1 156 ? -27.485 11.185 -74.256 1.00 48.53 156 ALA A O 1
ATOM 1216 N N . GLN A 1 157 ? -27.265 8.977 -74.583 1.00 45.22 157 GLN A N 1
ATOM 1217 C CA . GLN A 1 157 ? -28.026 8.858 -75.837 1.00 45.22 157 GLN A CA 1
ATOM 1218 C C . GLN A 1 157 ? -28.416 7.392 -76.044 1.00 45.22 157 GLN A C 1
ATOM 1220 O O . GLN A 1 157 ? -27.56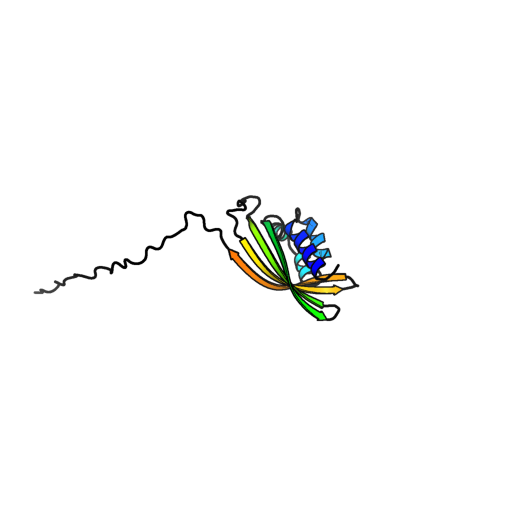7 6.529 -76.254 1.00 45.22 157 GLN A O 1
ATOM 1225 N N . GLY A 1 158 ? -29.716 7.123 -75.936 1.00 49.00 158 GLY A N 1
ATOM 1226 C CA . GLY A 1 158 ? -30.326 5.898 -76.428 1.00 49.00 158 GLY A CA 1
ATOM 1227 C C . GLY A 1 158 ? -30.783 6.069 -77.873 1.00 49.00 158 GLY A C 1
ATOM 1228 O O . GLY A 1 158 ? -31.240 7.150 -78.248 1.00 49.00 158 GLY A O 1
ATOM 1229 N N . GLN A 1 159 ? -30.684 4.986 -78.641 1.00 46.41 159 GLN A N 1
ATOM 1230 C CA . GLN A 1 159 ? -31.689 4.485 -79.583 1.00 46.41 159 GLN A CA 1
ATOM 1231 C C . GLN A 1 159 ? -31.335 3.049 -79.964 1.00 46.41 159 GLN A C 1
ATOM 1233 O O . GLN A 1 159 ? -30.134 2.785 -80.193 1.00 46.41 159 GLN A O 1
#